Protein AF-A0A124F8P3-F1 (afdb_monomer_lite)

Secondary structure (DSSP, 8-state):
--TTS-HHHHHHHHHHHHHHHHHHHHHHHHHHHHHHHHHHHHIIIIIHHHHHHHHHHHHHHHHHHHHHHHHT-TT--HHHHHHHHHHHHHHHHHHHHHHHHHHHH--SHHHHHHHHHHHHHHHHHHHHHHHHHHHHHHHHHTS-S-HHHHHHHHHT-

pLDDT: mean 86.37, std 10.93, range [53.22, 97.88]

Radius of gyration: 33.77 Å; chains: 1; bounding box: 74×24×107 Å

Structure (mmCIF, N/CA/C/O backbone):
data_AF-A0A124F8P3-F1
#
_entry.id   AF-A0A124F8P3-F1
#
loop_
_atom_site.group_PDB
_atom_site.id
_atom_site.type_symbol
_atom_site.label_atom_id
_atom_site.label_alt_id
_atom_site.label_comp_id
_atom_site.label_asym_id
_atom_site.label_entity_id
_atom_site.label_seq_id
_atom_site.pdbx_PDB_ins_code
_atom_site.Cartn_x
_atom_site.Cartn_y
_atom_site.Cartn_z
_atom_site.occupancy
_atom_site.B_iso_or_equiv
_atom_site.auth_seq_id
_atom_site.auth_comp_id
_atom_site.auth_asym_id
_atom_site.auth_atom_id
_atom_site.pdbx_PDB_model_num
ATOM 1 N N . MET A 1 1 ? 45.469 -3.989 -60.512 1.00 53.22 1 MET A N 1
ATOM 2 C CA . MET A 1 1 ? 45.219 -2.712 -61.227 1.00 53.22 1 MET A CA 1
ATOM 3 C C . MET A 1 1 ? 45.618 -1.435 -60.457 1.00 53.22 1 MET A C 1
ATOM 5 O O . MET A 1 1 ? 45.324 -0.353 -60.935 1.00 53.22 1 MET A O 1
ATOM 9 N N . LEU A 1 2 ? 46.368 -1.489 -59.340 1.00 55.66 2 LEU A N 1
ATOM 10 C CA . LEU A 1 2 ? 46.748 -0.290 -58.550 1.00 55.66 2 LEU A CA 1
ATOM 11 C C . LEU A 1 2 ? 48.166 0.261 -58.843 1.00 55.66 2 LEU A C 1
ATOM 13 O O . LEU A 1 2 ? 48.726 1.022 -58.047 1.00 55.66 2 LEU A O 1
ATOM 17 N N . LYS A 1 3 ? 48.784 -0.142 -59.961 1.00 58.66 3 LYS A N 1
ATOM 18 C CA . LYS A 1 3 ? 50.179 0.218 -60.280 1.00 58.66 3 LYS A CA 1
ATOM 19 C C . LYS A 1 3 ? 50.347 1.640 -60.841 1.00 58.66 3 LYS A C 1
ATOM 21 O O . LYS A 1 3 ? 51.416 2.200 -60.650 1.00 58.66 3 LYS A O 1
ATOM 26 N N . ASN A 1 4 ? 49.289 2.260 -61.380 1.00 67.38 4 ASN A N 1
ATOM 27 C CA . ASN A 1 4 ? 49.370 3.570 -62.054 1.00 67.38 4 ASN A CA 1
ATOM 28 C C . ASN A 1 4 ? 48.662 4.719 -61.305 1.00 67.38 4 ASN A C 1
ATOM 30 O O . ASN A 1 4 ? 48.427 5.773 -61.887 1.00 67.38 4 ASN A O 1
ATOM 34 N N . LEU A 1 5 ? 48.293 4.537 -60.030 1.00 71.25 5 LEU A N 1
ATOM 35 C CA . LEU A 1 5 ? 47.675 5.616 -59.251 1.00 71.25 5 LEU A CA 1
ATOM 36 C C . LEU A 1 5 ? 48.730 6.547 -58.628 1.00 71.25 5 LEU A C 1
ATOM 38 O O . LEU A 1 5 ? 49.684 6.043 -58.020 1.00 71.25 5 LEU A O 1
ATOM 42 N N . PRO A 1 6 ? 48.529 7.880 -58.687 1.00 78.25 6 PRO A N 1
ATOM 43 C CA . PRO A 1 6 ? 49.412 8.844 -58.043 1.00 78.25 6 PRO A CA 1
ATOM 44 C C . PRO A 1 6 ? 49.429 8.633 -56.524 1.00 78.25 6 PRO A C 1
ATOM 46 O O . PRO A 1 6 ? 48.409 8.306 -55.914 1.00 78.25 6 PRO A O 1
ATOM 49 N N . LEU A 1 7 ? 50.591 8.849 -55.900 1.00 78.00 7 LEU A N 1
ATOM 50 C CA . LEU A 1 7 ? 50.833 8.574 -54.476 1.00 78.00 7 LEU A CA 1
ATOM 51 C C . LEU A 1 7 ? 49.810 9.264 -53.551 1.00 78.00 7 LEU A C 1
ATOM 53 O O . LEU A 1 7 ? 49.338 8.665 -52.588 1.00 78.00 7 LEU A O 1
ATOM 57 N N . LYS A 1 8 ? 49.395 10.488 -53.913 1.00 79.75 8 LYS A N 1
ATOM 58 C CA . LYS A 1 8 ? 48.359 11.264 -53.214 1.00 79.75 8 LYS A CA 1
ATOM 59 C C . LYS A 1 8 ? 47.024 10.517 -53.132 1.00 79.75 8 LYS A C 1
ATOM 61 O O . LYS A 1 8 ? 46.396 10.521 -52.082 1.00 79.75 8 LYS A O 1
ATOM 66 N N . LEU A 1 9 ? 46.616 9.838 -54.208 1.00 82.31 9 LEU A N 1
ATOM 67 C CA . LEU A 1 9 ? 45.335 9.131 -54.274 1.00 82.31 9 LEU A CA 1
ATOM 68 C C . LEU A 1 9 ? 45.354 7.822 -53.471 1.00 82.31 9 LEU A C 1
ATOM 70 O O . LEU A 1 9 ? 44.338 7.453 -52.895 1.00 82.31 9 LEU A O 1
ATOM 74 N N . LYS A 1 10 ? 46.513 7.156 -53.359 1.00 80.56 10 LYS A N 1
ATOM 75 C CA . LYS A 1 10 ? 46.680 5.978 -52.485 1.00 80.56 10 LYS A CA 1
ATOM 76 C C . LYS A 1 10 ? 46.540 6.347 -51.006 1.00 80.56 10 LYS A C 1
ATOM 78 O O . LYS A 1 10 ? 45.839 5.650 -50.281 1.00 80.56 10 LYS A O 1
ATOM 83 N N . LEU A 1 11 ? 47.150 7.464 -50.596 1.00 85.50 11 LEU A N 1
ATOM 84 C CA . LEU A 1 11 ? 47.036 7.988 -49.231 1.00 85.50 11 LEU A CA 1
ATOM 85 C C . LEU A 1 11 ? 45.589 8.388 -48.897 1.00 85.50 11 LEU A C 1
ATOM 87 O O . LEU A 1 11 ? 45.076 8.057 -47.827 1.00 85.50 11 LEU A O 1
ATOM 91 N N . LEU A 1 12 ? 44.916 9.053 -49.843 1.00 88.75 12 LEU A N 1
ATOM 92 C CA . LEU A 1 12 ? 43.520 9.473 -49.707 1.00 88.75 12 LEU A CA 1
ATOM 93 C C . LEU A 1 12 ? 42.578 8.267 -49.573 1.00 88.75 12 LEU A C 1
ATOM 95 O O . LEU A 1 12 ? 41.706 8.275 -48.711 1.00 88.75 12 LEU A O 1
ATOM 99 N N . LEU A 1 13 ? 42.794 7.201 -50.355 1.00 86.12 13 LEU A N 1
ATOM 100 C CA . LEU A 1 13 ? 42.003 5.968 -50.263 1.00 86.12 13 LEU A CA 1
ATOM 101 C C . LEU A 1 13 ? 42.166 5.263 -48.913 1.00 86.12 13 LEU A C 1
ATOM 103 O O . LEU A 1 13 ? 41.173 4.824 -48.337 1.00 86.12 13 LEU A O 1
ATOM 107 N N . SER A 1 14 ? 43.395 5.168 -48.391 1.00 85.19 14 SER A N 1
ATOM 108 C CA . SER A 1 14 ? 43.622 4.578 -47.065 1.00 85.19 14 SER A CA 1
ATOM 109 C C . SER A 1 14 ? 42.983 5.406 -45.953 1.00 85.19 14 SER A C 1
ATOM 111 O O . SER A 1 14 ? 42.389 4.845 -45.036 1.00 85.19 14 SER A O 1
A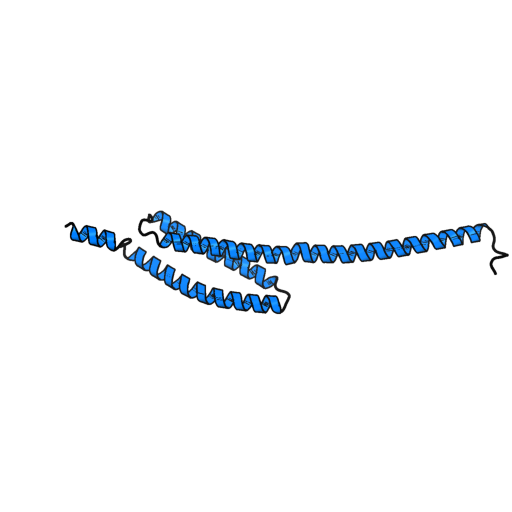TOM 113 N N . PHE A 1 15 ? 43.039 6.736 -46.061 1.00 91.38 15 PHE A N 1
ATOM 114 C CA . PHE A 1 15 ? 42.413 7.631 -45.092 1.00 91.38 15 PHE A CA 1
ATOM 115 C C . PHE A 1 15 ? 40.881 7.527 -45.122 1.00 91.38 15 PHE A C 1
ATOM 117 O O . PHE A 1 15 ? 40.257 7.411 -44.068 1.00 91.38 15 PHE A O 1
ATOM 124 N N . LEU A 1 16 ? 40.275 7.474 -46.314 1.00 92.19 16 LEU A N 1
ATOM 125 C CA . LEU A 1 16 ? 38.836 7.228 -46.464 1.00 92.19 16 LEU A CA 1
ATOM 126 C C . LEU A 1 16 ? 38.420 5.865 -45.910 1.00 92.19 16 LEU A C 1
ATOM 128 O O . LEU A 1 16 ? 37.378 5.770 -45.269 1.00 92.19 16 LEU A O 1
ATOM 132 N N . GLY A 1 17 ? 39.231 4.826 -46.119 1.00 91.19 17 GLY A N 1
ATOM 133 C CA . GLY A 1 17 ? 38.970 3.498 -45.565 1.00 91.19 17 GLY A CA 1
ATOM 134 C C . GLY A 1 17 ? 38.888 3.518 -44.038 1.00 91.19 17 GLY A C 1
ATOM 135 O O . GLY A 1 17 ? 37.916 3.029 -43.467 1.00 91.19 17 GLY A O 1
ATOM 136 N N . VAL A 1 18 ? 39.862 4.148 -43.373 1.00 91.94 18 VAL A N 1
ATOM 137 C CA . VAL A 1 18 ? 39.866 4.287 -41.906 1.00 91.94 18 VAL A CA 1
ATOM 138 C C . VAL A 1 18 ? 38.699 5.154 -41.428 1.00 91.94 18 VAL A C 1
ATOM 140 O O . VAL A 1 18 ? 37.999 4.778 -40.490 1.00 91.94 18 VAL A O 1
ATOM 143 N N . SER A 1 19 ? 38.437 6.279 -42.098 1.00 93.56 19 SER A N 1
ATOM 144 C CA . SER A 1 19 ? 37.319 7.170 -41.769 1.00 93.56 19 SER A CA 1
ATOM 145 C C . SER A 1 19 ? 35.963 6.461 -41.855 1.00 93.56 19 SER A C 1
ATOM 147 O O . SER A 1 19 ? 35.124 6.642 -40.973 1.00 93.56 19 SER A O 1
ATOM 149 N N . LEU A 1 20 ? 35.764 5.601 -42.857 1.00 94.88 20 LEU A N 1
ATOM 150 C CA . LEU A 1 20 ? 34.532 4.832 -43.020 1.00 94.88 20 LEU A CA 1
ATOM 151 C C . LEU A 1 20 ?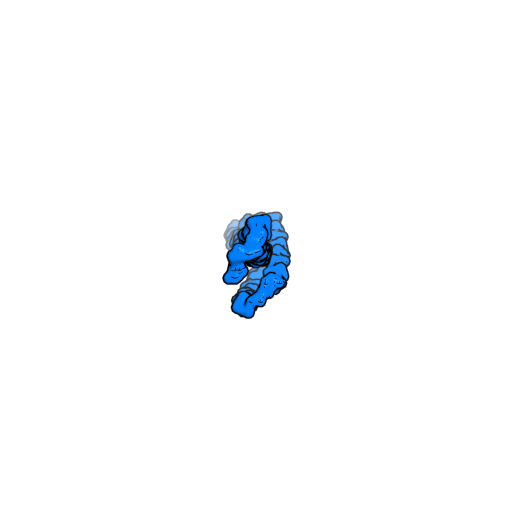 34.331 3.817 -41.887 1.00 94.88 20 LEU A C 1
ATOM 153 O O . LEU A 1 20 ? 33.222 3.680 -41.378 1.00 94.88 20 LEU A O 1
ATOM 157 N N . VAL A 1 21 ? 35.398 3.139 -41.455 1.00 92.81 21 VAL A N 1
ATOM 158 C CA . VAL A 1 21 ? 35.334 2.211 -40.314 1.00 92.81 21 VAL A CA 1
ATOM 159 C C . VAL A 1 21 ? 34.976 2.959 -39.027 1.00 92.81 21 VAL A C 1
ATOM 161 O O . VAL A 1 21 ? 34.085 2.524 -38.300 1.00 92.81 21 VAL A O 1
ATOM 164 N N . VAL A 1 22 ? 35.599 4.115 -38.773 1.00 93.56 22 VAL A N 1
ATOM 165 C CA . VAL A 1 22 ? 35.272 4.964 -37.613 1.00 93.56 22 VAL A CA 1
ATOM 166 C C . VAL A 1 22 ? 33.817 5.438 -37.664 1.00 93.56 22 VAL A C 1
ATOM 168 O O . VAL A 1 22 ? 33.128 5.401 -36.645 1.00 93.56 22 VAL A O 1
ATOM 171 N N . LEU A 1 23 ? 33.316 5.818 -38.844 1.00 94.19 23 LEU A N 1
ATOM 172 C CA . LEU A 1 23 ? 31.919 6.213 -39.033 1.00 94.19 23 LEU A CA 1
ATOM 173 C C . LEU A 1 23 ? 30.954 5.065 -38.703 1.00 94.19 23 LEU A C 1
ATOM 175 O O . LEU A 1 23 ? 29.973 5.280 -37.995 1.00 94.19 23 LEU A O 1
ATOM 179 N N . LEU A 1 24 ? 31.237 3.845 -39.168 1.00 93.25 24 LEU A N 1
ATOM 180 C CA . LEU A 1 24 ? 30.413 2.670 -38.869 1.00 93.25 24 LEU A CA 1
ATOM 181 C C . LEU A 1 24 ? 30.386 2.360 -37.367 1.00 93.25 24 LEU A C 1
ATOM 183 O O . LEU A 1 24 ? 29.308 2.143 -36.815 1.00 93.25 24 LEU A O 1
ATOM 187 N N . VAL A 1 25 ? 31.539 2.400 -36.693 1.00 91.56 25 VAL A N 1
ATOM 188 C CA . VAL A 1 25 ? 31.620 2.199 -35.235 1.00 91.56 25 VAL A CA 1
ATOM 189 C C . VAL A 1 25 ? 30.855 3.294 -34.487 1.00 91.56 25 VAL A C 1
ATOM 191 O O . VAL A 1 25 ? 30.101 2.988 -33.566 1.00 91.56 25 VAL A O 1
ATOM 194 N N . GLY A 1 26 ? 30.970 4.554 -34.915 1.00 91.12 26 GLY A N 1
ATOM 195 C CA . GLY A 1 26 ? 30.207 5.668 -34.347 1.00 91.12 26 GLY A CA 1
ATOM 196 C C . GLY A 1 26 ? 28.693 5.493 -34.504 1.00 91.12 26 GLY A C 1
ATOM 197 O O . GLY A 1 26 ? 27.947 5.698 -33.549 1.00 91.12 26 GLY A O 1
ATOM 198 N N . LEU A 1 27 ? 28.225 5.045 -35.674 1.00 91.19 27 LEU A N 1
ATOM 199 C CA . LEU A 1 27 ? 26.804 4.773 -35.917 1.00 91.19 27 LEU A CA 1
ATOM 200 C C . LEU A 1 27 ? 26.273 3.620 -35.056 1.00 91.19 27 LEU A C 1
ATOM 202 O O . LEU A 1 27 ? 25.166 3.721 -34.522 1.00 91.19 27 LEU A O 1
ATOM 206 N N . VAL A 1 28 ? 27.050 2.545 -34.896 1.00 89.06 28 VAL A N 1
ATOM 207 C CA . VAL A 1 28 ? 26.699 1.429 -34.001 1.00 89.06 28 VAL A CA 1
ATOM 208 C C . VAL A 1 28 ? 26.677 1.894 -32.544 1.00 89.06 28 VAL A C 1
ATOM 210 O O . VAL A 1 28 ? 25.730 1.579 -31.828 1.00 89.06 28 VAL A O 1
ATOM 213 N N . GLY A 1 29 ? 27.648 2.707 -32.122 1.00 86.31 29 GLY A N 1
ATOM 214 C CA . GLY A 1 29 ? 27.697 3.286 -30.778 1.00 86.31 29 GLY A CA 1
ATOM 215 C C . GLY A 1 29 ? 26.494 4.180 -30.466 1.00 86.31 29 GLY A C 1
ATOM 216 O O . GLY A 1 29 ? 25.896 4.053 -29.400 1.00 86.31 29 GLY A O 1
ATOM 217 N N . ILE A 1 30 ? 26.072 5.027 -31.411 1.00 83.69 30 ILE A N 1
ATOM 218 C CA . ILE A 1 30 ? 24.885 5.883 -31.244 1.00 83.69 30 ILE A CA 1
ATOM 219 C C . ILE A 1 30 ? 23.605 5.044 -31.159 1.00 83.69 30 ILE A C 1
ATOM 221 O O . ILE A 1 30 ? 22.745 5.342 -30.332 1.00 83.69 30 ILE A O 1
ATOM 225 N N . LYS A 1 31 ? 23.464 3.998 -31.985 1.00 80.62 31 LYS A N 1
ATOM 226 C CA . LYS A 1 31 ? 22.305 3.092 -31.911 1.00 80.62 31 LYS A CA 1
ATOM 227 C C . LYS A 1 31 ? 22.263 2.343 -30.579 1.00 80.62 31 LYS A C 1
ATOM 229 O O . LYS A 1 31 ? 21.255 2.421 -29.889 1.00 80.62 31 LYS A O 1
ATOM 234 N N . GLY A 1 32 ? 23.375 1.730 -30.172 1.00 77.38 32 GLY A N 1
ATOM 235 C CA . GLY A 1 32 ? 23.465 1.018 -28.895 1.00 77.38 32 GLY A CA 1
ATOM 236 C C . GLY A 1 32 ? 23.210 1.926 -27.689 1.00 77.38 32 GLY A C 1
ATOM 237 O O . GLY A 1 32 ? 22.502 1.536 -26.767 1.00 77.38 32 GLY A O 1
ATOM 238 N N . SER A 1 33 ? 23.710 3.166 -27.716 1.00 72.31 33 SER A N 1
ATOM 239 C CA . SER A 1 33 ? 23.437 4.141 -26.654 1.00 72.31 33 SER A CA 1
ATOM 240 C C . SER A 1 33 ? 21.962 4.542 -26.594 1.00 72.31 33 SER A C 1
ATOM 242 O O . SER A 1 33 ? 21.438 4.708 -25.498 1.00 72.31 33 SER A O 1
ATOM 244 N N . ARG A 1 34 ? 21.285 4.696 -27.740 1.00 70.62 34 ARG A N 1
ATOM 245 C CA . ARG A 1 34 ? 19.852 5.036 -27.787 1.00 70.62 34 ARG A CA 1
ATOM 246 C C . ARG A 1 34 ? 18.971 3.889 -27.295 1.00 70.62 34 ARG A C 1
ATOM 248 O O . ARG A 1 34 ? 18.047 4.139 -26.526 1.00 70.62 34 ARG A O 1
ATOM 255 N N . ASP A 1 35 ? 19.292 2.656 -27.680 1.00 68.06 35 ASP A N 1
ATOM 256 C CA . ASP A 1 35 ? 18.559 1.466 -27.235 1.00 68.06 35 ASP A CA 1
ATOM 257 C C . ASP A 1 35 ? 18.716 1.250 -25.720 1.00 68.06 35 ASP A C 1
ATOM 259 O O . ASP A 1 35 ? 17.746 0.940 -25.027 1.00 68.06 35 ASP A O 1
ATOM 263 N N . LEU A 1 36 ? 19.917 1.494 -25.179 1.00 62.22 36 LEU A N 1
ATOM 264 C CA . LEU A 1 36 ? 20.182 1.392 -23.744 1.00 62.22 36 LEU A CA 1
ATOM 265 C C . LEU A 1 36 ? 19.470 2.494 -22.943 1.00 62.22 36 LEU A C 1
ATOM 267 O O . LEU A 1 36 ? 18.888 2.211 -21.898 1.00 62.22 36 LEU A O 1
ATOM 271 N N . SER A 1 37 ? 19.463 3.738 -23.437 1.00 60.66 37 SER A N 1
ATOM 272 C CA . SER A 1 37 ? 18.741 4.840 -22.788 1.00 60.66 37 SER A CA 1
ATOM 273 C C . SER A 1 37 ? 17.235 4.577 -22.690 1.00 60.66 37 SER A C 1
ATOM 275 O O . SER A 1 37 ? 16.664 4.807 -21.627 1.00 60.66 37 SER A O 1
ATOM 277 N N . GLY A 1 38 ? 16.601 4.029 -23.736 1.00 59.41 38 GLY A N 1
ATOM 278 C CA . GLY A 1 38 ? 15.170 3.693 -23.699 1.00 59.41 38 GLY A CA 1
ATOM 279 C C . GLY A 1 38 ? 14.823 2.596 -22.681 1.00 59.41 38 GLY A C 1
ATOM 280 O O . GLY A 1 38 ? 13.791 2.664 -22.010 1.00 59.41 38 GLY A O 1
ATOM 281 N N . GLN A 1 39 ? 15.705 1.607 -22.503 1.00 59.22 39 GLN A N 1
ATOM 282 C CA . GLN A 1 39 ? 15.528 0.559 -21.489 1.00 59.22 39 GLN A CA 1
ATOM 283 C C . GLN A 1 39 ? 15.749 1.080 -20.063 1.00 59.22 39 GLN A C 1
ATOM 285 O O . GLN A 1 39 ? 15.001 0.705 -19.161 1.00 59.22 39 GLN A O 1
ATOM 290 N N . ILE A 1 40 ? 16.722 1.975 -19.855 1.00 59.72 40 ILE A N 1
ATOM 291 C CA . ILE A 1 40 ? 16.967 2.617 -18.552 1.00 59.72 40 ILE A CA 1
ATOM 292 C C . ILE A 1 40 ? 15.791 3.514 -18.152 1.00 59.72 40 ILE A C 1
ATOM 294 O O . ILE A 1 40 ? 15.394 3.509 -16.991 1.00 59.72 40 ILE A O 1
ATOM 298 N N . GLU A 1 41 ? 15.197 4.246 -19.093 1.00 57.00 41 GLU A N 1
ATOM 299 C CA . GLU A 1 41 ? 14.027 5.084 -18.822 1.00 57.00 41 GLU A CA 1
ATOM 300 C C . GLU A 1 41 ? 12.799 4.234 -18.467 1.00 57.00 41 GLU A C 1
ATOM 302 O O . GLU A 1 41 ? 12.119 4.517 -17.482 1.00 57.00 41 GLU A O 1
ATOM 307 N N . THR A 1 42 ? 12.567 3.127 -19.179 1.00 57.53 42 THR A N 1
ATOM 308 C CA . THR A 1 42 ? 11.444 2.210 -18.901 1.00 57.53 42 THR A CA 1
ATOM 309 C C . THR A 1 42 ? 11.602 1.486 -17.553 1.00 57.53 42 THR A C 1
ATOM 311 O O . THR A 1 42 ? 10.646 1.409 -16.781 1.00 57.53 42 THR A O 1
ATOM 314 N N . LEU A 1 43 ? 12.812 1.010 -17.224 1.00 58.12 43 LEU A N 1
ATOM 315 C CA . LEU A 1 43 ? 13.118 0.373 -15.933 1.00 58.12 43 LEU A CA 1
ATOM 316 C C . LEU A 1 43 ? 13.112 1.373 -14.768 1.00 58.12 43 LEU A C 1
ATOM 318 O O . LEU A 1 43 ? 12.652 1.054 -13.675 1.00 58.12 43 LEU A O 1
ATOM 322 N N . GLY A 1 44 ? 13.632 2.580 -14.993 1.00 58.97 44 GLY A N 1
ATOM 323 C CA . GLY A 1 44 ? 13.804 3.591 -13.954 1.00 58.97 44 GLY A CA 1
ATOM 324 C C . GLY A 1 44 ? 12.530 4.359 -13.613 1.00 58.97 44 GLY A C 1
ATOM 325 O O . GLY A 1 44 ? 12.378 4.782 -12.470 1.00 58.97 44 GLY A O 1
ATOM 326 N N . THR A 1 45 ? 11.611 4.543 -14.567 1.00 70.12 45 THR A N 1
ATOM 327 C CA . THR A 1 45 ? 10.426 5.393 -14.354 1.00 70.12 45 THR A CA 1
ATOM 328 C C . THR A 1 45 ? 9.143 4.603 -14.125 1.00 70.12 45 THR A C 1
ATOM 330 O O . THR A 1 45 ? 8.381 4.961 -13.236 1.00 70.12 45 THR A O 1
ATOM 333 N N . LEU A 1 46 ? 8.905 3.511 -14.855 1.00 78.12 46 LEU A N 1
ATOM 334 C CA . LEU A 1 46 ? 7.630 2.783 -14.812 1.00 78.12 46 LEU A CA 1
ATOM 335 C C . LEU A 1 46 ? 7.624 1.680 -13.750 1.00 78.12 46 LEU A C 1
ATOM 337 O O . LEU A 1 46 ? 6.746 1.652 -12.888 1.00 78.12 46 LEU A O 1
ATOM 341 N N . GLU A 1 47 ? 8.623 0.797 -13.770 1.00 83.31 47 GLU A N 1
ATOM 342 C CA . GLU A 1 47 ? 8.705 -0.320 -12.817 1.00 83.31 47 GLU A CA 1
ATOM 343 C C . GLU A 1 47 ? 8.972 0.163 -11.385 1.00 83.31 47 GLU A C 1
ATOM 345 O O . GLU A 1 47 ? 8.381 -0.345 -10.430 1.00 83.31 47 GLU A O 1
ATOM 350 N N . LEU A 1 48 ? 9.782 1.215 -11.221 1.00 87.25 48 LEU A N 1
ATOM 351 C CA . LEU A 1 48 ? 10.007 1.816 -9.907 1.00 87.25 48 LEU A CA 1
ATOM 352 C C . LEU A 1 48 ? 8.723 2.443 -9.338 1.00 87.25 48 LEU A C 1
ATOM 354 O O . LEU A 1 48 ? 8.413 2.222 -8.168 1.00 87.25 48 LEU A O 1
ATOM 358 N N . GLN A 1 49 ? 7.940 3.150 -10.163 1.00 89.69 49 GLN A N 1
ATOM 359 C CA . GLN A 1 49 ? 6.649 3.713 -9.745 1.00 89.69 49 GLN A CA 1
ATOM 360 C C . GLN A 1 49 ? 5.641 2.622 -9.366 1.00 89.69 49 GLN A C 1
ATOM 362 O O . GLN A 1 49 ? 4.935 2.759 -8.365 1.00 89.69 49 GLN A O 1
ATOM 367 N N . LYS A 1 50 ? 5.587 1.510 -10.112 1.00 91.38 50 LYS A N 1
ATOM 368 C CA . LYS A 1 50 ? 4.741 0.357 -9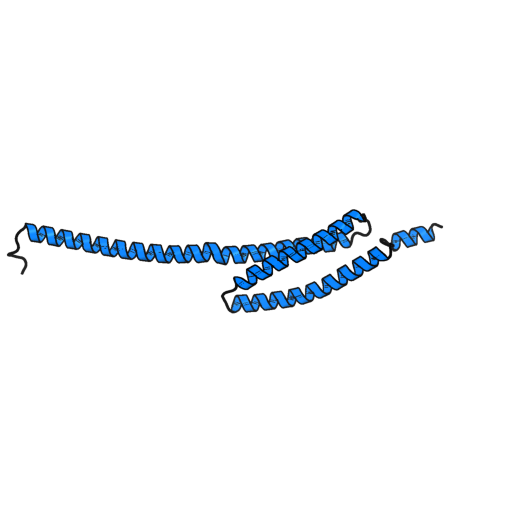.760 1.00 91.38 50 LYS A CA 1
ATOM 369 C C . LYS A 1 50 ? 5.064 -0.162 -8.362 1.00 91.38 50 LYS A C 1
ATOM 371 O O . LYS A 1 50 ? 4.170 -0.271 -7.521 1.00 91.38 50 LYS A O 1
ATOM 376 N N . VAL A 1 51 ? 6.343 -0.444 -8.104 1.00 92.25 51 VAL A N 1
ATOM 377 C CA . VAL A 1 51 ? 6.807 -0.944 -6.803 1.00 92.25 51 VAL A CA 1
ATOM 378 C C . VAL A 1 51 ? 6.538 0.078 -5.699 1.00 92.25 51 VAL A C 1
ATOM 380 O O . VAL A 1 51 ? 6.059 -0.297 -4.631 1.00 92.25 51 VAL A O 1
ATOM 383 N N . GLU A 1 52 ? 6.777 1.363 -5.954 1.00 94.38 52 GLU A N 1
ATOM 384 C CA . GLU A 1 52 ? 6.501 2.441 -5.002 1.00 94.38 52 GLU A CA 1
ATOM 385 C C . GLU A 1 52 ? 5.025 2.467 -4.582 1.00 94.38 52 GLU A C 1
ATOM 387 O O . GLU A 1 52 ? 4.718 2.513 -3.389 1.00 94.38 52 GLU A O 1
ATOM 392 N N . HIS A 1 53 ? 4.095 2.393 -5.537 1.00 95.44 53 HIS A N 1
ATOM 393 C CA . HIS A 1 53 ? 2.666 2.407 -5.228 1.00 95.44 53 HIS A CA 1
ATOM 394 C C . HIS A 1 53 ? 2.193 1.124 -4.538 1.00 95.44 53 HIS A C 1
ATOM 396 O O . HIS A 1 53 ? 1.375 1.204 -3.619 1.00 95.44 53 HIS A O 1
ATOM 402 N N . LEU A 1 54 ? 2.743 -0.042 -4.890 1.00 95.69 54 LEU A N 1
ATOM 403 C CA . LEU A 1 54 ? 2.484 -1.283 -4.151 1.00 95.69 54 LEU A CA 1
ATOM 404 C C . LEU A 1 54 ? 3.000 -1.210 -2.707 1.00 95.69 54 LEU A C 1
ATOM 406 O O . LEU A 1 54 ? 2.313 -1.646 -1.781 1.00 95.69 54 LEU A O 1
ATOM 410 N N . LEU A 1 55 ? 4.179 -0.622 -2.491 1.00 96.69 55 LEU A N 1
ATOM 411 C CA . LEU A 1 55 ? 4.726 -0.397 -1.153 1.00 96.69 55 LEU A CA 1
ATOM 412 C C . LEU A 1 55 ? 3.863 0.576 -0.349 1.00 96.69 55 LEU A C 1
ATOM 414 O O . LEU A 1 55 ? 3.571 0.291 0.809 1.00 96.69 55 LEU A O 1
ATOM 418 N N . LYS A 1 56 ? 3.395 1.671 -0.959 1.00 97.31 56 LYS A N 1
ATOM 419 C CA . LYS A 1 56 ? 2.451 2.607 -0.325 1.00 97.31 56 LYS A CA 1
ATOM 420 C C . LYS A 1 56 ? 1.179 1.891 0.124 1.00 97.31 56 LYS A C 1
ATOM 422 O O . LYS A 1 56 ? 0.801 2.003 1.284 1.00 97.31 56 LYS A O 1
ATOM 427 N N . ILE A 1 57 ? 0.573 1.078 -0.743 1.00 97.19 57 ILE A N 1
ATOM 428 C CA . ILE A 1 57 ? -0.603 0.264 -0.393 1.00 97.19 57 ILE A CA 1
ATOM 429 C C . ILE A 1 57 ? -0.298 -0.663 0.796 1.00 97.19 57 ILE A C 1
ATOM 431 O O . ILE A 1 57 ? -1.076 -0.736 1.746 1.00 97.19 57 ILE A O 1
ATOM 435 N N . LYS A 1 58 ? 0.850 -1.350 0.778 1.00 96.94 58 LYS A N 1
ATOM 436 C CA . LYS A 1 58 ? 1.268 -2.254 1.860 1.00 96.94 58 LYS A CA 1
ATOM 437 C C . LYS A 1 58 ? 1.461 -1.531 3.198 1.00 96.94 58 LYS A C 1
ATOM 439 O O . LYS A 1 58 ? 1.066 -2.065 4.237 1.00 96.94 58 LYS A O 1
ATOM 444 N N . VAL A 1 59 ? 2.075 -0.349 3.183 1.00 97.88 59 VAL A N 1
ATOM 445 C CA . VAL A 1 59 ? 2.263 0.485 4.380 1.00 97.88 59 VAL A CA 1
ATOM 446 C C . VAL A 1 59 ? 0.907 0.873 4.956 1.00 97.88 59 VAL A C 1
ATOM 448 O O . VAL A 1 59 ? 0.662 0.640 6.134 1.00 97.88 59 VAL A O 1
ATOM 451 N N . GLU A 1 60 ? -0.016 1.343 4.122 1.00 97.44 60 GLU A N 1
ATOM 452 C CA . GLU A 1 60 ? -1.348 1.736 4.584 1.00 97.44 60 GLU A CA 1
ATOM 453 C C . GLU A 1 60 ? -2.152 0.565 5.167 1.00 97.44 60 GLU A C 1
ATOM 455 O O . GLU A 1 60 ? -2.859 0.731 6.158 1.00 97.44 60 GLU A O 1
ATOM 460 N N . PHE A 1 61 ? -2.002 -0.655 4.645 1.00 95.62 61 PHE A N 1
ATOM 461 C CA . PHE A 1 61 ? -2.607 -1.832 5.281 1.00 95.62 61 PHE A CA 1
ATOM 462 C C . PHE A 1 61 ? -1.947 -2.232 6.598 1.00 95.62 61 PHE A C 1
ATOM 464 O O . PHE A 1 61 ? -2.614 -2.796 7.464 1.00 95.62 61 PHE A O 1
ATOM 471 N N . THR A 1 62 ? -0.658 -1.946 6.772 1.00 96.12 62 THR A N 1
ATOM 472 C CA . THR A 1 62 ? 0.007 -2.117 8.071 1.00 96.12 62 THR A CA 1
ATOM 473 C C . THR A 1 62 ? -0.564 -1.125 9.080 1.00 96.12 62 THR A C 1
ATOM 475 O O . THR A 1 62 ? -1.018 -1.545 10.142 1.00 96.12 62 THR A O 1
ATOM 478 N N . ASN A 1 63 ? -0.680 0.146 8.692 1.00 96.12 63 ASN A N 1
ATOM 479 C CA . ASN A 1 63 ? -1.302 1.186 9.513 1.00 96.12 63 ASN A CA 1
ATOM 480 C C . ASN A 1 63 ? -2.759 0.832 9.862 1.00 96.12 63 ASN A C 1
ATOM 482 O O . ASN A 1 63 ? -3.194 1.014 10.995 1.00 96.12 63 ASN A O 1
ATOM 486 N N . LEU A 1 64 ? -3.519 0.270 8.914 1.00 94.88 64 LEU A N 1
ATOM 487 C CA . LEU A 1 64 ? -4.897 -0.161 9.163 1.00 94.88 64 LEU A CA 1
ATOM 488 C C . LEU A 1 64 ? -4.966 -1.254 10.237 1.00 94.88 64 LEU A C 1
ATOM 490 O O . LEU A 1 64 ? -5.814 -1.192 11.125 1.00 94.88 64 LEU A O 1
ATOM 494 N N . LYS A 1 65 ? -4.052 -2.232 10.205 1.00 93.25 65 LYS A N 1
ATOM 495 C CA . LYS A 1 65 ? -3.970 -3.268 11.247 1.00 93.25 65 LYS A CA 1
ATOM 496 C C . LYS A 1 65 ? -3.658 -2.679 12.619 1.00 93.25 65 LYS A C 1
ATOM 498 O O . LYS A 1 65 ? -4.250 -3.120 13.600 1.00 93.25 65 LYS A O 1
ATOM 503 N N . GLU A 1 66 ? -2.764 -1.697 12.687 1.00 94.44 66 GLU A N 1
ATOM 504 C CA . GLU A 1 66 ? -2.448 -0.995 13.935 1.00 94.44 66 GLU A CA 1
ATOM 505 C C . GLU A 1 66 ? -3.671 -0.253 14.480 1.00 94.44 66 GLU A C 1
ATOM 507 O O . GLU A 1 66 ? -3.995 -0.395 15.657 1.00 94.44 66 GLU A O 1
ATOM 512 N N . VAL A 1 67 ? -4.421 0.450 13.624 1.00 94.12 67 VAL A N 1
ATOM 513 C CA . VAL A 1 67 ? -5.673 1.119 14.015 1.00 94.12 67 VAL A CA 1
ATOM 514 C C . VAL A 1 67 ? -6.696 0.117 14.553 1.00 94.12 67 VAL A C 1
ATOM 516 O O . VAL A 1 67 ? -7.267 0.341 15.620 1.00 94.12 67 VAL A O 1
ATOM 519 N N . ILE A 1 68 ? -6.908 -1.007 13.858 1.00 91.19 68 ILE A N 1
ATOM 520 C CA . ILE A 1 68 ? -7.822 -2.070 14.310 1.00 91.19 68 ILE A CA 1
ATOM 521 C C . ILE A 1 68 ? -7.385 -2.609 15.677 1.00 91.19 68 ILE A C 1
ATOM 523 O O . ILE A 1 68 ? -8.214 -2.747 16.572 1.00 91.19 68 ILE A O 1
ATOM 527 N N . ALA A 1 69 ? -6.092 -2.887 15.862 1.00 90.31 69 ALA A N 1
ATOM 528 C CA . ALA A 1 69 ? -5.566 -3.371 17.134 1.00 90.31 69 ALA A CA 1
ATOM 529 C C . ALA A 1 69 ? -5.776 -2.351 18.263 1.00 90.31 69 ALA A C 1
ATOM 531 O O . ALA A 1 69 ? -6.199 -2.728 19.356 1.00 90.31 69 ALA A O 1
ATOM 532 N N . SER A 1 70 ? -5.559 -1.063 17.990 1.00 91.38 70 SER A N 1
ATOM 533 C CA . SER A 1 70 ? -5.801 0.009 18.955 1.00 91.38 70 SER A CA 1
ATOM 534 C C . SER A 1 70 ? -7.267 0.079 19.375 1.00 91.38 70 SER A C 1
ATOM 536 O O . SER A 1 70 ? -7.541 0.137 20.569 1.00 91.38 70 SER A O 1
ATOM 538 N N . PHE A 1 71 ? -8.226 -0.031 18.449 1.00 87.12 71 PHE A N 1
ATOM 539 C CA . PHE A 1 71 ? -9.660 -0.012 18.785 1.00 87.12 71 PHE A CA 1
ATOM 540 C C . PHE A 1 71 ? -10.108 -1.138 19.732 1.00 87.12 71 PHE A C 1
ATOM 542 O O . PHE A 1 71 ? -11.147 -1.007 20.384 1.00 87.12 71 PHE A O 1
ATOM 549 N N . LEU A 1 72 ? -9.337 -2.224 19.850 1.00 85.06 72 LEU A N 1
ATOM 550 C CA . LEU A 1 72 ? -9.611 -3.299 20.807 1.00 85.06 72 LEU A CA 1
ATOM 551 C C . LEU A 1 72 ? -9.274 -2.922 22.255 1.00 85.06 72 LEU A C 1
ATOM 553 O O . LEU A 1 72 ? -9.662 -3.653 23.164 1.00 85.06 72 LEU A O 1
ATOM 557 N N . ASN A 1 73 ? -8.584 -1.804 22.494 1.00 87.38 73 ASN A N 1
ATOM 558 C CA . ASN A 1 73 ? -8.313 -1.315 23.839 1.00 87.38 73 ASN A CA 1
ATOM 559 C C . ASN A 1 73 ? -9.554 -0.597 24.422 1.00 87.38 73 ASN A C 1
ATOM 561 O O . ASN A 1 73 ? -9.893 0.512 23.989 1.00 87.38 73 ASN A O 1
ATOM 565 N N . PRO A 1 74 ? -10.233 -1.172 25.436 1.00 80.62 74 PRO A N 1
ATOM 566 C CA . PRO A 1 74 ? -11.430 -0.569 26.024 1.00 80.62 74 PRO A CA 1
ATOM 567 C C . PRO A 1 74 ? -11.133 0.706 26.828 1.00 80.62 74 PRO A C 1
ATOM 569 O O . PRO A 1 74 ? -12.049 1.488 27.065 1.00 80.62 74 PRO A O 1
ATOM 572 N N . ASN A 1 75 ? -9.871 0.935 27.206 1.00 83.75 75 ASN A N 1
ATOM 573 C CA . ASN A 1 75 ? -9.451 2.039 28.073 1.00 83.75 75 ASN A CA 1
ATOM 574 C C . ASN A 1 75 ? -8.981 3.285 27.303 1.00 83.75 75 ASN A C 1
ATOM 576 O O . ASN A 1 75 ? -8.483 4.218 27.922 1.00 83.75 75 ASN A O 1
ATOM 580 N N . LEU A 1 76 ? -9.102 3.295 25.972 1.00 85.50 76 LEU A N 1
ATOM 581 C CA . LEU A 1 76 ? -8.795 4.467 25.147 1.00 85.50 76 LEU A CA 1
ATOM 582 C C . LEU A 1 76 ? -9.680 5.662 25.520 1.00 85.50 76 LEU A C 1
ATOM 584 O O . LEU A 1 76 ? -10.911 5.527 25.596 1.00 85.50 76 LEU A O 1
ATOM 588 N N . GLU A 1 77 ? -9.063 6.835 25.656 1.00 86.31 77 GLU A N 1
ATOM 589 C CA . GLU A 1 77 ? -9.785 8.089 25.851 1.00 86.31 77 GLU A CA 1
ATOM 590 C C . GLU A 1 77 ? -10.629 8.438 24.611 1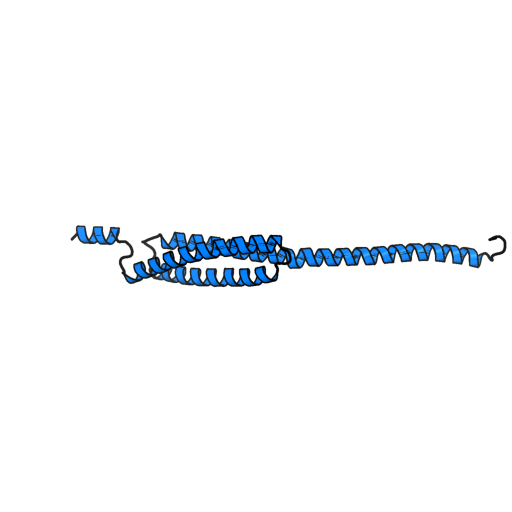.00 86.31 77 GLU A C 1
ATOM 592 O O . GLU A 1 77 ? -10.303 8.062 23.482 1.00 86.31 77 GLU A O 1
ATOM 597 N N . ASP A 1 78 ? -11.720 9.192 24.798 1.00 83.81 78 ASP A N 1
ATOM 598 C CA . ASP A 1 78 ? -12.599 9.642 23.702 1.00 83.81 78 ASP A CA 1
ATOM 599 C C . ASP A 1 78 ? -11.817 10.320 22.568 1.00 83.81 78 ASP A C 1
ATOM 601 O O . ASP A 1 78 ? -11.974 9.987 21.394 1.00 83.81 78 ASP A O 1
ATOM 605 N N . LYS A 1 79 ? -10.904 11.225 22.935 1.00 87.81 79 LYS A N 1
ATOM 606 C CA . LYS A 1 79 ? -10.082 11.977 21.984 1.00 87.81 79 LYS A CA 1
ATOM 607 C C . LYS A 1 79 ? -9.150 11.072 21.176 1.00 87.81 79 LYS A C 1
ATOM 609 O O . LYS A 1 79 ? -8.961 11.297 19.984 1.00 87.81 79 LYS A O 1
ATOM 614 N N . GLU A 1 80 ? -8.568 10.056 21.808 1.00 89.31 80 GLU A N 1
ATOM 615 C CA . GLU A 1 80 ? -7.694 9.097 21.127 1.00 89.31 80 GLU A CA 1
ATOM 616 C C . GLU A 1 80 ? -8.497 8.251 20.130 1.00 89.31 80 GLU A C 1
ATOM 618 O O . GLU A 1 80 ? -8.045 8.013 19.011 1.00 89.31 80 GLU A O 1
ATOM 623 N N . ARG A 1 81 ? -9.733 7.861 20.474 1.00 87.38 81 ARG A N 1
ATOM 624 C CA . ARG A 1 81 ? -10.629 7.138 19.552 1.00 87.38 81 ARG A CA 1
ATOM 625 C C . ARG A 1 81 ? -11.044 7.976 18.350 1.00 87.38 81 ARG A C 1
ATOM 627 O O . ARG A 1 81 ? -11.037 7.466 17.231 1.00 87.38 81 ARG A O 1
ATOM 634 N N . GLU A 1 82 ? -11.382 9.248 18.553 1.00 89.38 82 GLU A N 1
ATOM 635 C CA . GLU A 1 82 ? -11.672 10.174 17.449 1.00 89.38 82 GLU A CA 1
ATOM 636 C C . GLU A 1 82 ? -10.479 10.280 16.489 1.00 89.38 82 GLU A C 1
ATOM 638 O O . GLU A 1 82 ? -10.645 10.193 15.270 1.00 89.38 82 GLU A O 1
ATOM 643 N N . GLN A 1 83 ? -9.260 10.372 17.029 1.00 92.94 83 GLN A N 1
ATOM 644 C CA . GLN A 1 83 ? -8.038 10.372 16.225 1.00 92.94 83 GLN A CA 1
ATOM 645 C C . GLN A 1 83 ? -7.867 9.078 15.424 1.00 92.94 83 GLN A C 1
ATOM 647 O O . GLN A 1 83 ? -7.483 9.144 14.257 1.00 92.94 83 GLN A O 1
ATOM 652 N N . LEU A 1 84 ? -8.188 7.914 15.997 1.00 92.56 84 LEU A N 1
ATOM 653 C CA . LEU A 1 84 ? -8.142 6.637 15.275 1.00 92.56 84 LEU A CA 1
ATOM 654 C C . LEU A 1 84 ? -9.139 6.592 14.102 1.00 92.56 84 LEU A C 1
ATOM 656 O O . LEU A 1 84 ? -8.813 6.048 13.045 1.00 92.56 84 LEU A O 1
ATOM 660 N N . PHE A 1 85 ? -10.329 7.189 14.236 1.00 91.38 85 PHE A N 1
ATOM 661 C CA . PHE A 1 85 ? -11.283 7.296 13.122 1.00 91.38 85 PHE A CA 1
ATOM 662 C C . PHE A 1 85 ? -10.784 8.224 12.002 1.00 91.38 85 PHE A C 1
ATOM 664 O O . PHE A 1 85 ? -10.927 7.896 10.820 1.00 91.38 85 PHE A O 1
ATOM 671 N N . GLU A 1 86 ? -10.153 9.349 12.338 1.00 94.19 86 GLU A N 1
ATOM 672 C CA . GLU A 1 86 ? -9.542 10.232 11.333 1.00 94.19 86 GLU A CA 1
ATOM 673 C C . GLU A 1 86 ? -8.326 9.579 10.652 1.00 94.19 86 GLU A C 1
ATOM 675 O O . GLU A 1 86 ? -8.148 9.686 9.431 1.00 94.19 86 GLU A O 1
ATOM 680 N N . GLN A 1 87 ? -7.523 8.821 11.406 1.00 95.06 87 GLN A N 1
ATOM 681 C CA . GLN A 1 87 ? -6.444 8.000 10.851 1.00 95.06 87 GLN A CA 1
ATOM 682 C C . GLN A 1 87 ? -6.994 6.954 9.879 1.00 95.06 87 GLN A C 1
ATOM 684 O O . GLN A 1 87 ? -6.507 6.859 8.753 1.00 95.06 87 GLN A O 1
ATOM 689 N N . LEU A 1 88 ? -8.060 6.235 10.246 1.00 94.31 88 LEU A N 1
ATOM 690 C CA . LEU A 1 88 ? -8.734 5.276 9.365 1.00 94.31 88 LEU A CA 1
ATOM 691 C C . LEU A 1 88 ? -9.163 5.916 8.036 1.00 94.31 88 LEU A C 1
ATOM 693 O O . LEU A 1 88 ? -8.943 5.344 6.965 1.00 94.31 88 LEU A O 1
ATOM 697 N N . LYS A 1 89 ? -9.767 7.106 8.087 1.00 94.56 89 LYS A N 1
ATOM 698 C CA . LYS A 1 89 ? -10.196 7.847 6.891 1.00 94.56 89 LYS A CA 1
ATOM 699 C C . LYS A 1 89 ? -9.011 8.239 6.006 1.00 94.56 89 LYS A C 1
ATOM 701 O O . LYS A 1 89 ? -9.085 8.112 4.779 1.00 94.56 89 LYS A O 1
ATOM 706 N N . THR A 1 90 ? -7.918 8.674 6.624 1.00 96.25 90 THR A N 1
ATOM 707 C CA . THR A 1 90 ? -6.675 9.035 5.930 1.00 96.25 90 THR A CA 1
ATOM 708 C C . THR A 1 90 ? -6.065 7.822 5.231 1.00 96.25 90 THR A C 1
ATOM 710 O O . THR A 1 90 ? -5.830 7.865 4.025 1.00 96.25 90 THR A O 1
ATOM 713 N N . ILE A 1 91 ? -5.924 6.704 5.948 1.00 96.06 91 ILE A N 1
ATOM 714 C CA . ILE A 1 91 ? -5.423 5.427 5.421 1.00 96.06 91 ILE A CA 1
ATOM 715 C C . ILE A 1 91 ? -6.241 4.988 4.198 1.00 96.06 91 ILE A C 1
ATOM 717 O O . ILE A 1 91 ? -5.680 4.696 3.138 1.00 96.06 91 ILE A O 1
ATOM 721 N N . ARG A 1 92 ? -7.580 5.008 4.312 1.00 94.50 92 ARG A N 1
ATOM 722 C CA . ARG A 1 92 ? -8.502 4.658 3.214 1.00 94.50 92 ARG A CA 1
ATOM 723 C C . ARG A 1 92 ? -8.313 5.532 1.981 1.00 94.50 92 ARG A C 1
ATOM 725 O O . ARG A 1 92 ? -8.308 5.025 0.860 1.00 94.50 92 ARG A O 1
ATOM 732 N N . THR A 1 93 ? -8.113 6.827 2.186 1.00 96.56 93 THR A N 1
ATOM 733 C CA . THR A 1 93 ? -7.865 7.781 1.099 1.00 96.56 93 THR A CA 1
ATOM 734 C C . THR A 1 93 ? -6.529 7.494 0.408 1.00 96.56 93 THR A C 1
ATOM 736 O O . THR A 1 93 ? -6.474 7.386 -0.818 1.00 96.56 93 THR A O 1
ATOM 739 N N . ASN A 1 94 ? -5.463 7.296 1.185 1.00 94.56 94 ASN A N 1
ATOM 740 C CA . ASN A 1 94 ? -4.103 7.128 0.676 1.00 94.56 94 ASN A CA 1
ATOM 741 C C . ASN A 1 94 ? -3.916 5.837 -0.127 1.00 94.56 94 ASN A C 1
ATOM 743 O O . ASN A 1 94 ? -3.354 5.865 -1.232 1.00 94.56 94 ASN A O 1
ATOM 747 N N . TYR A 1 95 ? -4.395 4.697 0.391 1.00 95.81 95 TYR A N 1
ATOM 748 C CA . TYR A 1 95 ? -4.271 3.447 -0.357 1.00 95.81 95 TYR A CA 1
ATOM 749 C C . TYR A 1 95 ? -5.174 3.462 -1.593 1.00 95.81 95 TYR A C 1
ATOM 751 O O . TYR A 1 95 ? -4.783 2.906 -2.617 1.00 95.81 95 TYR A O 1
ATOM 759 N N . SER A 1 96 ? -6.347 4.116 -1.549 1.00 95.56 96 SER A N 1
ATOM 760 C CA . SER A 1 96 ? -7.222 4.240 -2.723 1.00 95.56 96 SER A CA 1
ATOM 761 C C . SER A 1 96 ? -6.548 5.040 -3.836 1.00 95.56 96 SER A C 1
ATOM 763 O O . SER A 1 96 ? -6.496 4.574 -4.973 1.00 95.56 96 SER A O 1
ATOM 765 N N . ALA A 1 97 ? -5.936 6.179 -3.504 1.00 95.44 97 ALA A N 1
ATOM 766 C CA . ALA A 1 97 ? -5.167 6.966 -4.465 1.00 95.44 97 ALA A CA 1
ATOM 767 C C . ALA A 1 97 ? -4.005 6.154 -5.068 1.00 95.44 97 ALA A C 1
ATOM 769 O O . ALA A 1 97 ? -3.803 6.146 -6.281 1.00 95.44 97 ALA A O 1
ATOM 770 N N . SER A 1 98 ? -3.273 5.403 -4.238 1.00 95.38 98 SER A N 1
ATOM 771 C CA . SER A 1 98 ? -2.171 4.555 -4.717 1.00 95.38 98 SER A CA 1
ATOM 772 C C . SER A 1 98 ? -2.653 3.409 -5.609 1.00 95.38 98 SER A C 1
ATOM 774 O O . SER A 1 98 ? -2.005 3.109 -6.610 1.00 95.38 98 SER A O 1
ATOM 776 N N . LYS A 1 99 ? -3.810 2.807 -5.305 1.00 96.25 99 LYS A N 1
ATOM 777 C CA . LYS A 1 99 ? -4.448 1.797 -6.163 1.00 96.25 99 LYS A CA 1
ATOM 778 C C . LYS A 1 99 ? -4.811 2.357 -7.533 1.00 96.25 99 LYS A C 1
ATOM 780 O O . LYS A 1 99 ? -4.592 1.679 -8.530 1.00 96.25 99 LYS A O 1
ATOM 785 N N . GLU A 1 100 ? -5.377 3.561 -7.589 1.00 95.50 100 GLU A N 1
ATOM 786 C CA . GLU A 1 100 ? -5.762 4.195 -8.854 1.00 95.50 100 GLU A CA 1
ATOM 787 C C . GLU A 1 100 ? -4.556 4.486 -9.745 1.00 95.50 100 GLU A C 1
ATOM 789 O O . GLU A 1 100 ? -4.638 4.310 -10.961 1.00 95.50 100 GLU A O 1
ATOM 794 N N . VAL A 1 101 ? -3.437 4.920 -9.157 1.00 93.31 101 VAL A N 1
ATOM 795 C CA . VAL A 1 101 ? -2.199 5.124 -9.916 1.00 93.31 101 VAL A CA 1
ATOM 796 C C . VAL A 1 101 ? -1.635 3.784 -10.377 1.00 93.31 101 VAL A C 1
ATOM 798 O O . VAL A 1 101 ? -1.393 3.622 -11.569 1.00 93.31 101 VAL A O 1
ATOM 801 N N . TYR A 1 102 ? -1.507 2.801 -9.481 1.00 94.75 102 TYR A N 1
ATOM 802 C CA . TYR A 1 102 ? -0.992 1.477 -9.836 1.00 94.75 102 TYR A CA 1
ATOM 803 C C . TYR A 1 102 ? -1.801 0.818 -10.962 1.00 94.75 102 TYR A C 1
ATOM 805 O O . TYR A 1 102 ? -1.222 0.337 -11.930 1.00 94.75 102 TYR A O 1
ATOM 813 N N . ALA A 1 103 ? -3.135 0.886 -10.907 1.00 93.44 103 ALA A N 1
ATOM 814 C CA . ALA A 1 103 ? -4.010 0.325 -11.936 1.00 93.44 103 ALA A CA 1
ATOM 815 C C . ALA A 1 103 ? -3.753 0.903 -13.342 1.00 93.44 103 ALA A C 1
ATOM 817 O O . ALA A 1 103 ? -3.940 0.200 -14.333 1.00 93.44 103 ALA A O 1
ATOM 818 N N . LYS A 1 104 ? -3.301 2.162 -13.442 1.00 92.06 104 LYS A N 1
ATOM 819 C CA . LYS A 1 104 ? -2.930 2.808 -14.716 1.00 92.06 104 LYS A CA 1
ATOM 820 C C . LYS A 1 104 ? -1.550 2.382 -15.223 1.00 92.06 104 LYS A C 1
ATOM 822 O O . LYS A 1 104 ? -1.275 2.544 -16.407 1.00 92.06 104 LYS A O 1
ATOM 827 N N . LEU A 1 105 ? -0.687 1.877 -14.341 1.00 90.50 105 LEU A N 1
ATOM 828 C CA . LEU A 1 105 ? 0.670 1.440 -14.674 1.00 90.50 105 LEU A CA 1
ATOM 829 C C . LEU A 1 105 ? 0.721 -0.016 -15.162 1.00 90.50 105 LEU A C 1
ATOM 831 O O . LEU A 1 105 ? 1.727 -0.412 -15.747 1.00 90.50 105 LEU A O 1
ATOM 835 N N . ILE A 1 106 ? -0.333 -0.811 -14.947 1.00 89.56 106 ILE A N 1
ATOM 836 C CA . ILE A 1 106 ? -0.400 -2.213 -15.383 1.00 89.56 106 ILE A CA 1
ATOM 837 C C . ILE A 1 106 ? -0.341 -2.287 -16.911 1.00 89.56 106 ILE A C 1
ATOM 839 O O . ILE A 1 106 ? -1.179 -1.719 -17.610 1.00 89.56 106 ILE A O 1
ATOM 843 N N . GLN A 1 107 ? 0.634 -3.034 -17.428 1.00 85.81 107 GLN A N 1
ATOM 844 C CA . GLN A 1 107 ? 0.853 -3.175 -18.874 1.00 85.81 107 GLN A CA 1
ATOM 845 C C . GLN A 1 107 ? 0.723 -4.614 -19.375 1.00 85.81 107 GLN A C 1
ATOM 847 O O . GLN A 1 107 ? 0.485 -4.821 -20.564 1.00 85.81 107 GLN A O 1
ATOM 852 N N . ASN A 1 108 ? 0.874 -5.611 -18.500 1.00 88.25 108 ASN A N 1
ATOM 853 C CA . ASN A 1 108 ? 0.895 -7.016 -18.895 1.00 88.25 108 ASN A CA 1
ATOM 854 C C . ASN A 1 108 ? -0.315 -7.796 -18.340 1.00 88.25 108 ASN A C 1
ATOM 856 O O . ASN A 1 108 ? -0.894 -7.444 -17.312 1.00 88.25 108 ASN A O 1
ATOM 860 N N . THR A 1 109 ? -0.706 -8.862 -19.045 1.00 88.81 109 THR A N 1
ATOM 861 C CA . THR A 1 109 ? -1.900 -9.657 -18.714 1.00 88.81 109 THR A CA 1
ATOM 862 C C . THR A 1 109 ? -1.767 -10.389 -17.379 1.00 88.81 109 THR A C 1
ATOM 864 O O . THR A 1 109 ? -2.725 -10.426 -16.617 1.00 88.81 109 THR A O 1
ATOM 867 N N . GLN A 1 110 ? -0.584 -10.919 -17.061 1.00 92.19 110 GLN A N 1
ATOM 868 C CA . GLN A 1 110 ? -0.345 -11.656 -15.816 1.00 92.19 110 GLN A CA 1
ATOM 869 C C . GLN A 1 110 ? -0.476 -10.750 -14.579 1.00 92.19 110 GLN A C 1
ATOM 871 O O . GLN A 1 110 ? -1.127 -11.105 -13.604 1.00 92.19 110 GLN A O 1
ATOM 876 N N . GLU A 1 111 ? 0.101 -9.552 -14.634 1.00 91.50 111 GLU A N 1
ATOM 877 C CA . GLU A 1 111 ? 0.004 -8.509 -13.612 1.00 91.50 111 GLU A CA 1
ATOM 878 C C . GLU A 1 111 ? -1.448 -8.075 -13.430 1.00 91.50 111 GLU A C 1
ATOM 880 O O . GLU A 1 111 ? -1.905 -7.929 -12.301 1.00 91.50 111 GLU A O 1
ATOM 885 N N . LYS A 1 112 ? -2.204 -7.946 -14.527 1.00 94.25 112 LYS A N 1
ATOM 886 C CA . LYS A 1 112 ? -3.640 -7.669 -14.456 1.00 94.25 112 LYS A CA 1
ATOM 887 C C . LYS A 1 112 ? -4.400 -8.784 -13.737 1.00 94.25 112 LYS A C 1
ATOM 889 O O . LYS A 1 112 ? -5.224 -8.487 -12.882 1.00 94.25 112 LYS A O 1
ATOM 894 N N . GLU A 1 113 ? -4.130 -10.048 -14.050 1.00 96.12 113 GLU A N 1
ATOM 895 C CA . GLU A 1 113 ? -4.773 -11.186 -13.381 1.00 96.12 113 GLU A CA 1
ATOM 896 C C . GLU A 1 113 ? -4.473 -11.220 -11.876 1.00 96.12 113 GLU A C 1
ATOM 898 O O . GLU A 1 113 ? -5.389 -11.392 -11.070 1.00 96.12 113 GLU A O 1
ATOM 903 N N . GLU A 1 114 ? -3.216 -11.013 -11.477 1.00 96.12 114 GLU A N 1
ATOM 904 C CA . GLU A 1 114 ? -2.840 -10.930 -10.060 1.00 96.12 114 GLU A CA 1
ATOM 905 C C . GLU A 1 114 ? -3.466 -9.714 -9.366 1.00 96.1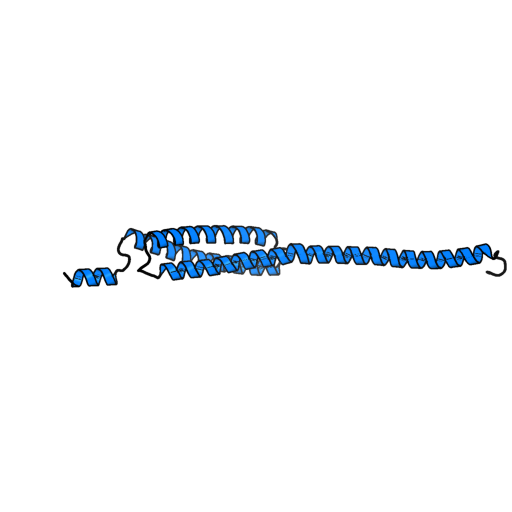2 114 GLU A C 1
ATOM 907 O O . GLU A 1 114 ? -3.928 -9.809 -8.226 1.00 96.12 114 GLU A O 1
ATOM 912 N N . TRP A 1 115 ? -3.563 -8.582 -10.065 1.00 96.44 115 TRP A N 1
ATOM 913 C CA . TRP A 1 115 ? -4.230 -7.393 -9.549 1.00 96.44 115 TRP A CA 1
ATOM 914 C C . TRP A 1 115 ? -5.725 -7.618 -9.307 1.00 96.44 115 TRP A C 1
ATOM 916 O O . TRP A 1 115 ? -6.238 -7.233 -8.259 1.00 96.44 115 TRP A O 1
ATOM 926 N N . GLU A 1 116 ? -6.428 -8.294 -10.217 1.00 96.38 116 GLU A N 1
ATOM 927 C CA . GLU A 1 116 ? -7.845 -8.634 -10.033 1.00 96.38 116 GLU A CA 1
ATOM 928 C C . GLU A 1 116 ? -8.057 -9.578 -8.838 1.00 96.38 116 GLU A C 1
ATOM 930 O O . GLU A 1 116 ? -8.974 -9.369 -8.037 1.00 96.38 116 GLU A O 1
ATOM 935 N N . LYS A 1 117 ? -7.176 -10.574 -8.645 1.00 96.81 117 LYS A N 1
ATOM 936 C CA . LYS A 1 117 ? -7.198 -11.437 -7.446 1.00 96.81 117 LYS A CA 1
ATOM 937 C C . LYS A 1 117 ? -7.016 -10.616 -6.171 1.00 96.81 117 LYS A C 1
ATOM 939 O O . LYS A 1 117 ? -7.757 -10.800 -5.203 1.00 96.81 117 LYS A O 1
ATOM 944 N N . PHE A 1 118 ? -6.063 -9.685 -6.179 1.00 96.00 118 PHE A N 1
ATOM 945 C CA . PHE A 1 118 ? -5.845 -8.764 -5.069 1.00 96.00 118 PHE A CA 1
ATOM 946 C C . PHE A 1 118 ? -7.082 -7.895 -4.791 1.00 96.00 118 PHE A C 1
ATOM 948 O O . PHE A 1 118 ? -7.491 -7.771 -3.637 1.00 96.00 118 PHE A O 1
ATOM 955 N N . LEU A 1 119 ? -7.721 -7.328 -5.820 1.00 96.44 119 LEU A N 1
ATOM 956 C CA . LEU A 1 119 ? -8.931 -6.516 -5.664 1.00 96.44 119 LEU A CA 1
ATOM 957 C C . LEU A 1 119 ? -10.104 -7.318 -5.093 1.00 96.44 119 LEU A C 1
ATOM 959 O O . LEU A 1 119 ? -10.847 -6.795 -4.259 1.00 96.44 119 LEU A O 1
ATOM 963 N N . ALA A 1 120 ? -10.260 -8.578 -5.503 1.00 96.94 120 ALA A N 1
ATOM 964 C CA . ALA A 1 120 ? -11.276 -9.471 -4.958 1.00 96.94 120 ALA A CA 1
ATOM 965 C C . ALA A 1 120 ? -11.054 -9.730 -3.458 1.00 96.94 120 ALA A C 1
ATOM 967 O O . ALA A 1 120 ? -11.977 -9.534 -2.663 1.00 96.94 120 ALA A O 1
ATOM 968 N N . ALA A 1 121 ? -9.825 -10.072 -3.059 1.00 96.19 121 ALA A N 1
ATOM 969 C CA . ALA A 1 121 ? -9.467 -10.274 -1.653 1.00 96.19 121 ALA A CA 1
ATOM 970 C C . ALA A 1 121 ? -9.637 -8.989 -0.824 1.00 96.19 121 ALA A C 1
ATOM 972 O O . ALA A 1 121 ? -10.184 -9.008 0.278 1.00 96.19 121 ALA A O 1
ATOM 973 N N . LEU A 1 122 ? -9.233 -7.843 -1.378 1.00 95.19 122 LEU A N 1
ATOM 974 C CA . LEU A 1 122 ? -9.405 -6.540 -0.741 1.00 95.19 122 LEU A CA 1
ATOM 975 C C . LEU A 1 122 ? -10.884 -6.198 -0.537 1.00 95.19 122 LEU A C 1
ATOM 977 O O . LEU A 1 122 ? -11.246 -5.648 0.502 1.00 95.19 122 LEU A O 1
ATOM 981 N N . LYS A 1 123 ? -11.753 -6.516 -1.500 1.00 95.25 123 LYS A N 1
ATOM 982 C CA . LYS A 1 123 ? -13.198 -6.287 -1.377 1.00 95.25 123 LYS A CA 1
ATOM 983 C C . LYS A 1 123 ? -13.799 -7.102 -0.233 1.00 95.25 123 LYS A C 1
ATOM 985 O O . LYS A 1 123 ? -14.600 -6.568 0.533 1.00 95.25 123 LYS A O 1
ATOM 990 N N . GLU A 1 124 ? -13.413 -8.369 -0.113 1.00 95.06 124 GLU A N 1
ATOM 991 C CA . GLU A 1 124 ? -13.845 -9.228 0.991 1.00 95.06 124 GLU A CA 1
ATOM 992 C C . GLU A 1 124 ? -13.378 -8.670 2.338 1.00 95.06 124 GLU A C 1
ATOM 994 O O . GLU A 1 124 ? -14.195 -8.468 3.238 1.00 95.06 124 GLU A O 1
ATOM 999 N N . TRP A 1 125 ? -12.095 -8.322 2.448 1.00 92.81 125 TRP A N 1
ATOM 1000 C CA . TRP A 1 125 ? -11.540 -7.751 3.671 1.00 92.81 125 TRP A CA 1
ATOM 1001 C C . TRP A 1 125 ? -12.199 -6.417 4.052 1.00 92.81 125 TRP A C 1
ATOM 1003 O O . TRP A 1 125 ? -12.622 -6.248 5.192 1.00 92.81 125 TRP A O 1
ATOM 1013 N N . THR A 1 126 ? -12.413 -5.518 3.086 1.00 92.31 126 THR A N 1
ATOM 1014 C CA . THR A 1 126 ? -13.103 -4.236 3.326 1.00 92.31 126 THR A CA 1
ATOM 1015 C C . THR A 1 126 ? -14.523 -4.454 3.856 1.00 92.31 126 THR A C 1
ATOM 1017 O O . THR A 1 126 ? -14.966 -3.733 4.743 1.00 92.31 126 THR A O 1
ATOM 1020 N N . SER A 1 127 ? -15.236 -5.482 3.375 1.00 93.88 127 SER A N 1
ATOM 1021 C CA . SER A 1 127 ? -16.576 -5.809 3.882 1.00 93.88 127 SER A CA 1
ATOM 1022 C C . SER A 1 127 ? -16.567 -6.248 5.349 1.00 93.88 127 SER A C 1
ATOM 1024 O O . SER A 1 127 ? -17.514 -5.954 6.084 1.00 93.88 127 SER A O 1
ATOM 1026 N N . VAL A 1 128 ? -15.523 -6.957 5.783 1.00 93.75 128 VAL A N 1
ATOM 1027 C CA . VAL A 1 128 ? -15.342 -7.346 7.188 1.00 93.75 128 VAL A CA 1
ATOM 1028 C C . VAL A 1 128 ? -14.982 -6.126 8.034 1.00 93.75 128 VAL A C 1
ATOM 1030 O O . VAL A 1 128 ? -15.618 -5.895 9.063 1.00 93.75 128 VAL A O 1
ATOM 1033 N N . ASP A 1 129 ? -14.038 -5.310 7.571 1.00 92.38 129 ASP A N 1
ATOM 1034 C CA . ASP A 1 129 ? -13.605 -4.098 8.266 1.00 92.38 129 ASP A CA 1
ATOM 1035 C C . ASP A 1 129 ? -14.752 -3.093 8.434 1.00 92.38 129 ASP A C 1
ATOM 1037 O O . ASP A 1 129 ? -14.933 -2.528 9.510 1.00 92.38 129 ASP A O 1
ATOM 1041 N N . ASP A 1 130 ? -15.589 -2.894 7.414 1.00 92.44 130 ASP A N 1
ATOM 1042 C CA . ASP A 1 130 ? -16.745 -1.996 7.508 1.00 92.44 130 ASP A CA 1
ATOM 1043 C C . ASP A 1 130 ? -17.751 -2.462 8.570 1.00 92.44 130 ASP A C 1
ATOM 1045 O O . ASP A 1 130 ? -18.286 -1.645 9.322 1.00 92.44 130 ASP A O 1
ATOM 1049 N N . LYS A 1 131 ? -17.974 -3.778 8.696 1.00 93.75 131 LYS A N 1
ATOM 1050 C CA . LYS A 1 131 ? -18.803 -4.336 9.779 1.00 93.75 131 LYS A CA 1
ATOM 1051 C C . LYS A 1 131 ? -18.160 -4.107 11.144 1.00 93.75 131 LYS A C 1
ATOM 1053 O O . LYS A 1 131 ? -18.869 -3.755 12.088 1.00 93.75 131 LYS A O 1
ATOM 1058 N N . TYR A 1 132 ? -16.845 -4.294 11.244 1.00 91.50 132 TYR A N 1
ATOM 1059 C CA . TYR A 1 132 ? -16.087 -4.054 12.469 1.00 91.50 132 TYR A CA 1
ATOM 1060 C C . TYR A 1 132 ? -16.211 -2.596 12.927 1.00 91.50 132 TYR A C 1
ATOM 1062 O O . TYR A 1 132 ? -16.645 -2.343 14.050 1.00 91.50 132 TYR A O 1
ATOM 1070 N N . PHE A 1 133 ? -15.926 -1.630 12.052 1.00 90.75 133 PHE A N 1
ATOM 1071 C CA . PHE A 1 133 ? -15.986 -0.211 12.411 1.00 90.75 133 PHE A CA 1
ATOM 1072 C C . PHE A 1 133 ? -17.417 0.277 12.662 1.00 90.75 133 PHE A C 1
ATOM 1074 O O . PHE A 1 133 ? -17.631 1.092 13.559 1.00 90.75 133 PHE A O 1
ATOM 1081 N N . ALA A 1 134 ? -18.417 -0.265 11.959 1.00 90.94 134 ALA A N 1
ATOM 1082 C CA . ALA A 1 134 ? -19.819 0.010 12.269 1.00 90.94 134 ALA A CA 1
ATOM 1083 C C . ALA A 1 134 ? -20.210 -0.493 13.670 1.00 90.94 134 ALA A C 1
ATOM 1085 O O . ALA A 1 134 ? -20.978 0.165 14.375 1.00 90.94 134 ALA A O 1
ATOM 1086 N N . LEU A 1 135 ? -19.690 -1.649 14.096 1.00 88.69 135 LEU A N 1
ATOM 1087 C CA . LEU A 1 135 ? -19.897 -2.151 15.453 1.00 88.69 135 LEU A CA 1
ATOM 1088 C C . LEU A 1 135 ? -19.155 -1.292 16.483 1.00 88.69 135 LEU A C 1
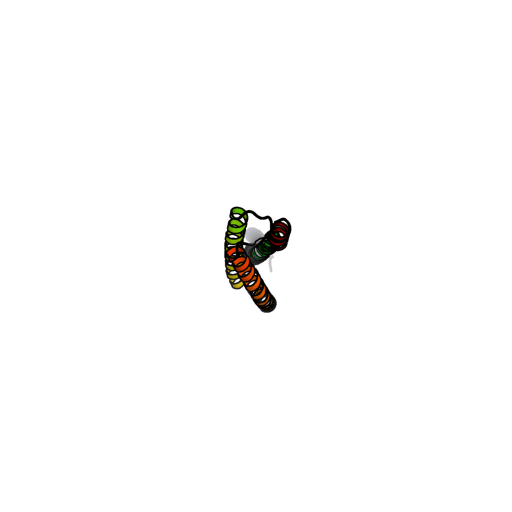ATOM 1090 O O . LEU A 1 135 ? -19.755 -0.917 17.488 1.00 88.69 135 LEU A O 1
ATOM 1094 N N . ALA A 1 136 ? -17.899 -0.928 16.213 1.00 86.38 136 ALA A N 1
ATOM 1095 C CA . ALA A 1 136 ? -17.114 -0.049 17.078 1.00 86.38 136 ALA A CA 1
ATOM 1096 C C . ALA A 1 136 ? -17.830 1.292 17.317 1.00 86.38 136 ALA A C 1
ATOM 1098 O O . ALA A 1 136 ? -17.935 1.748 18.453 1.00 86.38 136 ALA A O 1
ATOM 1099 N N . GLN A 1 137 ? -18.426 1.873 16.273 1.00 86.38 137 GLN A N 1
ATOM 1100 C CA . GLN A 1 137 ? -19.199 3.109 16.384 1.00 86.38 137 GLN A CA 1
ATOM 1101 C C . GLN A 1 137 ? -20.475 2.945 17.229 1.00 86.38 137 GLN A C 1
ATOM 1103 O O . GLN A 1 137 ? -20.837 3.845 17.987 1.00 86.38 137 GLN A O 1
ATOM 1108 N N . LYS A 1 138 ? -21.151 1.790 17.153 1.00 86.69 138 LYS A N 1
ATOM 1109 C CA . LYS A 1 138 ? -22.304 1.482 18.021 1.00 86.69 138 LYS A CA 1
ATOM 1110 C C . LYS A 1 138 ? -21.903 1.335 19.488 1.00 86.69 138 LYS A C 1
ATOM 1112 O O . LYS A 1 138 ? -22.638 1.798 20.358 1.00 86.69 138 LYS A O 1
ATOM 1117 N N . VAL A 1 139 ? -20.759 0.705 19.761 1.00 83.06 139 VAL A N 1
ATOM 1118 C CA . VAL A 1 139 ? -20.211 0.603 21.123 1.00 83.06 139 VAL A CA 1
ATOM 1119 C C . VAL A 1 139 ? -19.925 1.997 21.671 1.00 83.06 139 VAL A C 1
ATOM 1121 O O . VAL A 1 139 ? -20.340 2.297 22.788 1.00 83.06 139 VAL A O 1
ATOM 1124 N N . GLU A 1 140 ? -19.335 2.882 20.868 1.00 78.75 140 GLU A N 1
ATOM 1125 C CA . GLU A 1 140 ? -19.087 4.267 21.277 1.00 78.75 140 GLU A CA 1
ATOM 1126 C C . GLU A 1 140 ? -20.391 5.010 21.609 1.00 78.75 140 GLU A C 1
ATOM 1128 O O . GLU A 1 140 ? -20.525 5.612 22.674 1.00 78.75 140 GLU A O 1
ATOM 1133 N N . ALA A 1 141 ? -21.411 4.876 20.754 1.00 82.81 141 ALA A N 1
ATOM 1134 C CA . ALA A 1 141 ? -22.722 5.485 20.974 1.00 82.81 141 ALA A CA 1
ATOM 1135 C C . ALA A 1 141 ? -23.422 4.983 22.252 1.00 82.81 141 ALA A C 1
ATOM 1137 O O . ALA A 1 141 ? -24.225 5.709 22.841 1.00 82.81 141 ALA A O 1
ATOM 1138 N N . SER A 1 142 ? -23.114 3.762 22.702 1.00 81.69 142 SER A N 1
ATOM 1139 C CA . SER A 1 142 ? -23.690 3.187 23.922 1.00 81.69 142 SER A CA 1
ATOM 1140 C C . SER A 1 142 ? -23.141 3.798 25.217 1.00 81.69 142 SER A C 1
ATOM 1142 O O . SER A 1 142 ? -23.745 3.610 26.269 1.00 81.69 142 SER A O 1
ATOM 1144 N N . LYS A 1 143 ? -22.002 4.511 25.165 1.00 75.94 143 LYS A N 1
ATOM 1145 C CA . LYS A 1 143 ? -21.228 5.012 26.324 1.00 75.94 143 LYS A CA 1
ATOM 1146 C C . LYS A 1 143 ? -20.748 3.936 27.313 1.00 75.94 143 LYS A C 1
ATOM 1148 O O . LYS A 1 143 ? -20.091 4.268 28.297 1.00 75.94 143 LYS A O 1
ATOM 1153 N N . ILE A 1 144 ? -21.014 2.655 27.055 1.00 73.81 144 ILE A N 1
ATOM 1154 C CA . ILE A 1 144 ? -20.530 1.522 27.851 1.00 73.81 144 ILE A CA 1
ATOM 1155 C C . ILE A 1 144 ? -19.295 0.959 27.142 1.00 73.81 144 ILE A C 1
ATOM 1157 O O . ILE A 1 144 ? -19.356 -0.033 26.419 1.00 73.81 144 ILE A O 1
ATOM 1161 N N . LYS A 1 145 ? -18.161 1.644 27.320 1.00 68.44 145 LYS A N 1
ATOM 1162 C CA . LYS A 1 145 ? -16.889 1.298 26.658 1.00 68.44 145 LYS A CA 1
ATOM 1163 C C . LYS A 1 145 ? -16.286 -0.004 27.174 1.00 68.44 145 LYS A C 1
ATOM 1165 O O . LYS A 1 145 ? -15.695 -0.762 26.411 1.00 68.44 145 LYS A O 1
ATOM 1170 N N . ASN A 1 146 ? -16.476 -0.270 28.464 1.00 77.44 146 ASN A N 1
ATOM 1171 C CA . ASN A 1 146 ? -16.036 -1.486 29.124 1.00 77.44 146 ASN A CA 1
ATOM 1172 C C . ASN A 1 146 ? -17.212 -2.110 29.892 1.00 77.44 146 ASN A C 1
ATOM 1174 O O . ASN A 1 146 ? -17.492 -1.712 31.025 1.00 77.44 146 ASN A O 1
ATOM 1178 N N . PRO A 1 147 ? -17.917 -3.084 29.290 1.00 75.94 147 PRO A N 1
ATOM 1179 C CA . PRO A 1 147 ? -19.028 -3.759 29.948 1.00 75.94 147 PRO A CA 1
ATOM 1180 C C . PRO A 1 147 ? -18.623 -4.432 31.263 1.00 75.94 147 PRO A C 1
ATOM 1182 O O . PRO A 1 147 ? -19.409 -4.425 32.202 1.00 75.94 147 PRO A O 1
ATOM 1185 N N . LEU A 1 148 ? -17.403 -4.973 31.361 1.00 78.31 148 LEU A N 1
ATOM 1186 C CA . LEU A 1 148 ? -16.924 -5.651 32.571 1.00 78.31 148 LEU A CA 1
ATOM 1187 C C . LEU A 1 148 ? -16.702 -4.665 33.721 1.00 78.31 148 LEU A C 1
ATOM 1189 O O . LEU A 1 148 ? -17.124 -4.929 34.842 1.00 78.31 148 LEU A O 1
ATOM 1193 N N . GLU A 1 149 ? -16.093 -3.510 33.442 1.00 80.12 149 GLU A N 1
ATOM 1194 C CA . GLU A 1 149 ? -15.938 -2.450 34.446 1.00 80.12 149 GLU A CA 1
ATOM 1195 C C . GLU A 1 149 ? -17.299 -1.893 34.883 1.00 80.12 149 GLU A C 1
ATOM 1197 O O . GLU A 1 149 ? -17.517 -1.614 36.060 1.00 80.12 149 GLU A O 1
ATOM 1202 N N . TYR A 1 150 ? -18.237 -1.760 33.944 1.00 79.44 150 TYR A N 1
ATOM 1203 C CA . TYR A 1 150 ? -19.594 -1.319 34.246 1.00 79.44 150 TYR A CA 1
ATOM 1204 C C . TYR A 1 150 ? -20.335 -2.312 35.156 1.00 79.44 150 TYR A C 1
ATOM 1206 O O . TYR A 1 150 ? -20.928 -1.895 36.149 1.00 79.44 150 TYR A O 1
ATOM 1214 N N . TRP A 1 151 ? -20.244 -3.617 34.875 1.00 79.00 151 TRP A N 1
ATOM 1215 C CA . TRP A 1 151 ? -20.797 -4.669 35.736 1.00 79.00 151 TRP A CA 1
ATOM 1216 C C . TRP A 1 151 ? -20.162 -4.676 37.127 1.00 79.00 151 TRP A C 1
ATOM 1218 O O . TRP A 1 151 ? -20.888 -4.695 38.115 1.00 79.00 151 TRP A O 1
ATOM 1228 N N . ALA A 1 152 ? -18.834 -4.564 37.216 1.00 81.75 152 ALA A N 1
ATOM 1229 C CA . ALA A 1 152 ? -18.135 -4.488 38.498 1.00 81.75 152 ALA A CA 1
ATOM 1230 C C . ALA A 1 152 ? -18.571 -3.267 39.330 1.00 81.75 152 ALA A C 1
ATOM 1232 O O . ALA A 1 152 ? -18.727 -3.372 40.544 1.00 81.75 152 ALA A O 1
ATOM 1233 N N . LYS A 1 153 ? -18.819 -2.114 38.685 1.00 82.38 153 LYS A N 1
ATOM 1234 C CA . LYS A 1 153 ? -19.386 -0.936 39.361 1.00 82.38 153 LYS A CA 1
ATOM 1235 C C . LYS A 1 153 ? -20.787 -1.220 39.891 1.00 82.38 153 LYS A C 1
ATOM 1237 O O . LYS A 1 153 ? -21.050 -0.878 41.035 1.00 82.38 153 LYS A O 1
ATOM 1242 N N . ILE A 1 154 ? -21.656 -1.858 39.105 1.00 85.38 154 ILE A N 1
ATOM 1243 C CA . ILE A 1 154 ? -23.018 -2.211 39.539 1.00 85.38 154 ILE A CA 1
ATOM 1244 C C . ILE A 1 154 ? -23.000 -3.179 40.727 1.00 85.38 154 ILE A C 1
ATOM 1246 O O . ILE A 1 154 ? -23.740 -2.954 41.673 1.00 85.38 154 ILE A O 1
ATOM 1250 N N . GLU A 1 155 ? -22.160 -4.217 40.706 1.00 83.00 155 GLU A N 1
ATOM 1251 C CA . GLU A 1 155 ? -22.062 -5.200 41.802 1.00 83.00 155 GLU A CA 1
ATOM 1252 C C . GLU A 1 155 ? -21.486 -4.616 43.103 1.00 83.00 155 GLU A C 1
ATOM 1254 O O . GLU A 1 155 ? -21.658 -5.199 44.171 1.00 83.00 155 GLU A O 1
ATOM 1259 N N . SER A 1 156 ? -20.787 -3.480 43.020 1.00 77.00 156 SER A N 1
ATOM 1260 C CA . SER A 1 156 ? -20.208 -2.793 44.181 1.00 77.00 156 SER A CA 1
ATOM 1261 C C . SER A 1 156 ? -21.166 -1.834 44.908 1.00 77.00 156 SER A C 1
ATOM 1263 O O . SER A 1 156 ? -20.788 -1.308 45.958 1.00 77.00 156 SER A O 1
ATOM 1265 N N . TYR A 1 157 ? -22.368 -1.602 44.365 1.00 62.22 157 TYR A N 1
ATOM 1266 C CA . TYR A 1 157 ? -23.452 -0.825 44.988 1.00 62.22 157 TYR A CA 1
ATOM 1267 C C . TYR A 1 157 ? -24.469 -1.738 45.677 1.00 62.22 157 TYR A C 1
ATOM 1269 O O . TYR A 1 157 ? -24.966 -1.325 46.749 1.00 62.22 157 TYR A O 1
#

Sequence (157 aa):
MLKNLPLKLKLLLSFLGVSLVVLLVGLVGIKGSRDLSGQIETLGTLELQKVEHLLKIKVEFTNLKEVIASFLNPNLEDKEREQLFEQLKTIRTNYSASKEVYAKLIQNTQEKEEWEKFLAALKEWTSVDDKYFALAQKVEASKIKNPLEYWAKIESY

Foldseek 3Di:
DPPPDDPVVVVVVVVVVVVVVVVVVVVVVVVVVVVVVVVCCCVVPQVVLLVVLVVQLVVLVVQVVVLLVVLPDLPDDPVRVVVSVVSNVVSVVRNVVSLVVNVVSDDDPVVVVVNVVVVVVVVVVVVVVVVVVVVSVVCVVVVCSDVVVVVVVVVVD